Protein AF-A0A937FEB8-F1 (afdb_monomer)

Mean predicted aligned error: 7.54 Å

Organism: NCBI:txid2803949

Secondary structure (DSSP, 8-state):
-----S----TT-TT--HHHHHHHHHHHHHHHHHHHHS----TTSPP-PPP-SS--EEEE-SSS-EEEEPTTHHHHHHHHHHHHHHTSHHHHHHT-

Solvent-accessible surface area (backbone atoms only — not comparable to full-atom values): 6020 Å² total; per-residue (Å²): 134,84,84,79,92,67,79,77,76,65,83,83,42,92,84,60,47,73,52,57,53,53,37,44,53,51,54,45,48,30,49,53,32,28,74,76,70,74,44,41,67,52,92,97,53,64,68,65,66,76,68,43,96,90,44,57,41,40,71,42,86,53,81,68,62,39,62,35,69,61,79,65,51,72,61,54,50,52,52,52,55,50,51,60,57,57,71,32,70,72,53,58,62,71,76,111

Foldseek 3Di:
DDDDDDDQDDPPPPPDDPLNRVLSVLVVQQVVCCVVPVGSDDPPAEHADDDDPVDQWGWDRDSHTYIDHDPPVVVVVVVVVVVVVCPDPVNVVVVD

Radius of gyration: 19.14 Å; Cα contacts (8 Å, |Δi|>4): 85; chains: 1; bounding box: 51×30×49 Å

InterPro domains:
  IPR002018 Carboxylesterase, type B [PF00135] (13-68)
  IPR029058 Alpha/Beta hydrolase fold [G3DSA:3.40.50.1820] (3-93)
  IPR029058 Alpha/Beta hydrolase fold [SSF53474] (14-83)

Sequence (96 aa):
MRQVTYLRLDKENPKTTEADIALSEAMSSYWVNFTEYGNPNAEGLPNWPQFSKENQQLMCLKDEPHASAVPDEKAMRVFDSYYQWRLTEEVQNWAK

Nearest PDB structures (foldseek):
  8wdm-assembly1_C  TM=8.583E-01  e=5.585E-04  Thermaerobacter marianensis DSM 12885
  3be8-assembly1_A  TM=8.210E-01  e=5.396E-03  Homo sapiens
  3be8-assembly1_B  TM=8.320E-01  e=9.200E-03  Homo sapiens
  2wqz-assembly2_B  TM=8.856E-01  e=1.569E-02  Homo sapiens
  2wqz-assembly1_A  TM=8.318E-01  e=1.677E-02  Homo sapiens

Structure (mmCIF, N/CA/C/O backbone):
data_AF-A0A937FEB8-F1
#
_entry.id   AF-A0A937FEB8-F1
#
loop_
_atom_site.group_PDB
_atom_site.id
_atom_site.type_symbol
_atom_site.label_atom_id
_atom_site.label_alt_id
_atom_site.label_comp_id
_atom_site.label_asym_id
_atom_site.label_entity_id
_atom_site.label_seq_id
_atom_site.pdbx_PDB_ins_code
_atom_site.Cartn_x
_atom_site.Cartn_y
_atom_site.Cartn_z
_atom_site.occupancy
_atom_site.B_iso_or_equiv
_atom_site.auth_seq_id
_atom_site.auth_comp_id
_atom_site.auth_asym_id
_atom_site.auth_atom_id
_atom_site.pdbx_PDB_model_num
ATOM 1 N N . MET A 1 1 ? -14.664 -20.072 16.363 1.00 38.09 1 MET A N 1
ATOM 2 C CA . MET A 1 1 ? -13.905 -19.152 15.489 1.00 38.09 1 MET A CA 1
ATOM 3 C C . MET A 1 1 ? -12.566 -18.873 16.148 1.00 38.09 1 MET A C 1
ATOM 5 O O . MET A 1 1 ? -12.563 -18.385 17.270 1.00 38.09 1 MET A O 1
ATOM 9 N N . ARG A 1 2 ? -11.449 -19.285 15.537 1.00 36.50 2 ARG A N 1
ATOM 10 C CA . ARG A 1 2 ? -10.105 -19.006 16.069 1.00 36.50 2 ARG A CA 1
ATOM 11 C C . ARG A 1 2 ? -9.744 -17.568 15.708 1.00 36.50 2 ARG A C 1
ATOM 13 O O . ARG A 1 2 ? -9.734 -17.237 14.529 1.00 36.50 2 ARG A O 1
ATOM 20 N N . GLN A 1 3 ? -9.483 -16.734 16.709 1.00 38.72 3 GLN A N 1
ATOM 21 C CA . GLN A 1 3 ? -8.890 -15.419 16.485 1.00 38.72 3 GLN A CA 1
ATOM 22 C C . GLN A 1 3 ? -7.448 -15.625 16.015 1.00 38.72 3 GLN A C 1
ATOM 24 O O . GLN A 1 3 ? -6.673 -16.315 16.677 1.00 38.72 3 GLN A O 1
ATOM 29 N N . VAL A 1 4 ? -7.119 -15.096 14.840 1.00 45.53 4 VAL A N 1
ATOM 30 C CA . VAL A 1 4 ? -5.777 -15.174 14.262 1.00 45.53 4 VAL A CA 1
ATOM 31 C C . VAL A 1 4 ? -5.016 -13.937 14.741 1.00 45.53 4 VAL A C 1
ATOM 33 O O . VAL A 1 4 ? -5.289 -12.824 14.306 1.00 45.53 4 VAL A O 1
ATOM 36 N N . THR A 1 5 ? -4.124 -14.117 15.714 1.00 48.62 5 THR A N 1
ATOM 37 C CA . THR A 1 5 ? -3.375 -13.034 16.369 1.00 48.62 5 THR A CA 1
ATOM 38 C C . THR A 1 5 ? -2.082 -12.749 15.605 1.00 48.62 5 THR A C 1
ATOM 40 O O . THR A 1 5 ? -1.025 -13.255 15.972 1.00 48.62 5 THR A O 1
ATOM 43 N N . TYR A 1 6 ? -2.138 -11.941 14.549 1.00 46.47 6 TYR A N 1
ATOM 44 C CA . TYR A 1 6 ? -0.939 -11.354 13.942 1.00 46.47 6 TYR A CA 1
ATOM 45 C C . TYR A 1 6 ? -1.139 -9.836 13.866 1.00 46.47 6 TYR A C 1
ATOM 47 O O . TYR A 1 6 ? -2.147 -9.387 13.342 1.00 46.47 6 TYR A O 1
ATOM 55 N N . LEU A 1 7 ? -0.192 -9.064 14.420 1.00 55.25 7 LEU A N 1
ATOM 56 C CA . LEU A 1 7 ? -0.143 -7.588 14.404 1.00 55.25 7 LEU A CA 1
ATOM 57 C C . LEU A 1 7 ? -1.204 -6.863 15.255 1.00 55.25 7 LEU A C 1
ATOM 59 O O . LEU A 1 7 ? -1.940 -6.013 14.764 1.00 55.25 7 LEU A O 1
ATOM 63 N N . ARG A 1 8 ? -1.249 -7.137 16.564 1.00 61.69 8 ARG A N 1
ATOM 64 C CA . ARG A 1 8 ? -2.050 -6.318 17.483 1.00 61.69 8 ARG A CA 1
ATOM 65 C C . ARG A 1 8 ? -1.214 -5.143 17.986 1.00 61.69 8 ARG A C 1
ATOM 67 O O . ARG A 1 8 ? -0.204 -5.365 18.652 1.00 61.69 8 ARG A O 1
ATOM 74 N N . LEU A 1 9 ? -1.640 -3.919 17.666 1.00 73.12 9 LEU A N 1
ATOM 75 C CA . LEU A 1 9 ? -1.119 -2.706 18.301 1.00 73.12 9 LEU A CA 1
ATOM 76 C C . LEU A 1 9 ? -1.179 -2.842 19.827 1.00 73.12 9 LEU A C 1
ATOM 78 O O . LEU A 1 9 ? -2.152 -3.379 20.369 1.00 73.12 9 LEU A O 1
ATOM 82 N N . ASP A 1 10 ? -0.144 -2.351 20.506 1.00 77.62 10 ASP A N 1
ATOM 83 C CA . ASP A 1 10 ? -0.135 -2.266 21.963 1.00 77.62 10 ASP A CA 1
ATOM 84 C C . ASP A 1 10 ? -1.183 -1.244 22.414 1.00 77.62 10 ASP A C 1
ATOM 86 O O . ASP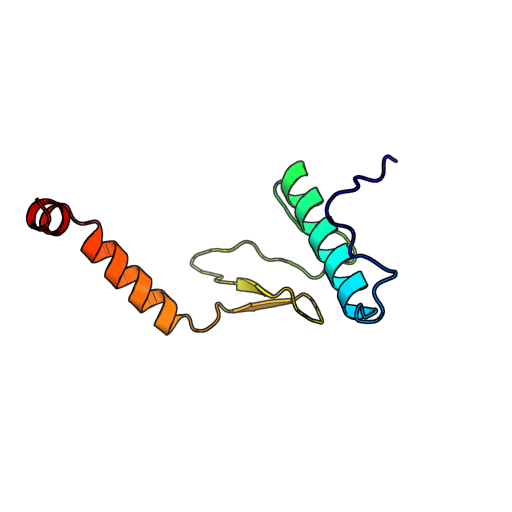 A 1 10 ? -0.983 -0.037 22.289 1.00 77.62 10 ASP A O 1
ATOM 90 N N . LYS A 1 11 ? -2.321 -1.743 22.904 1.00 72.56 11 LYS A N 1
ATOM 91 C CA . LYS A 1 11 ? -3.448 -0.908 23.340 1.00 72.56 11 LYS A CA 1
ATOM 92 C C . LYS A 1 11 ? -3.148 -0.156 24.642 1.00 72.56 11 LYS A C 1
ATOM 94 O O . LYS A 1 11 ? -3.846 0.805 24.937 1.00 72.56 11 LYS A O 1
ATOM 99 N N . GLU A 1 12 ? -2.119 -0.561 25.387 1.00 77.81 12 GLU A N 1
ATOM 100 C CA . GLU A 1 12 ? -1.712 0.085 26.641 1.00 77.81 12 GLU A CA 1
ATOM 101 C C . GLU A 1 12 ? -0.714 1.231 26.406 1.00 77.81 12 GLU A C 1
ATOM 103 O O . GLU A 1 12 ? -0.369 1.967 27.333 1.00 77.81 12 GLU A O 1
ATOM 108 N N . ASN A 1 13 ? -0.247 1.417 25.166 1.00 84.62 13 ASN A N 1
ATOM 109 C CA . ASN A 1 13 ? 0.604 2.542 24.822 1.00 84.62 13 ASN A CA 1
ATOM 110 C C . ASN A 1 13 ? -0.218 3.845 24.853 1.00 84.62 13 ASN A C 1
ATOM 112 O O . ASN A 1 13 ? -1.118 4.019 24.031 1.00 84.62 13 ASN A O 1
ATOM 116 N N . PRO A 1 14 ? 0.127 4.823 25.711 1.00 82.69 14 PRO A N 1
ATOM 117 C CA . PRO A 1 14 ? -0.635 6.067 25.843 1.00 82.69 14 PRO A CA 1
ATOM 118 C C . PRO A 1 14 ? -0.610 6.958 24.591 1.00 82.69 14 PRO A C 1
ATOM 120 O O . PRO A 1 14 ? -1.322 7.956 24.541 1.00 82.69 14 PRO A O 1
ATOM 123 N N . LYS A 1 15 ? 0.228 6.645 23.593 1.00 88.06 15 LYS A N 1
ATOM 124 C CA . LYS A 1 15 ? 0.257 7.340 22.296 1.00 88.06 15 LYS A CA 1
ATOM 125 C C . LYS A 1 15 ? -0.655 6.710 21.245 1.00 88.06 15 LYS A C 1
ATOM 127 O O . LYS A 1 15 ? -0.817 7.304 20.186 1.00 88.06 15 LYS A O 1
ATOM 132 N N . THR A 1 16 ? -1.188 5.519 21.502 1.00 88.56 16 THR A N 1
ATOM 133 C CA . THR A 1 16 ? -2.072 4.826 20.570 1.00 88.56 16 THR A CA 1
ATOM 134 C C . THR A 1 16 ? -3.454 5.453 20.628 1.00 88.56 16 THR A C 1
ATOM 136 O O . THR A 1 16 ? -4.088 5.514 21.679 1.00 88.56 16 THR A O 1
ATOM 139 N N . THR A 1 17 ? -3.911 5.936 19.482 1.00 89.88 17 THR A N 1
ATOM 140 C CA . THR A 1 17 ? -5.228 6.544 19.320 1.00 89.88 17 THR A CA 1
ATOM 141 C C . THR A 1 17 ? -6.265 5.503 18.901 1.00 89.88 17 THR A C 1
ATOM 143 O O . THR A 1 17 ? -5.936 4.404 18.448 1.00 89.88 17 THR A O 1
ATOM 146 N N . GLU A 1 18 ? -7.548 5.848 19.014 1.00 88.31 18 GLU A N 1
ATOM 147 C CA . GLU A 1 18 ? -8.635 5.010 18.490 1.00 88.31 18 GLU A CA 1
ATOM 148 C C . GLU A 1 18 ? -8.529 4.818 16.969 1.00 88.31 18 GLU A C 1
ATOM 150 O O . GLU A 1 18 ? -8.810 3.728 16.469 1.00 88.31 18 GLU A O 1
ATOM 155 N N . ALA A 1 19 ? -8.053 5.838 16.246 1.00 88.56 19 ALA A N 1
ATOM 156 C CA . ALA A 1 19 ? -7.813 5.767 14.807 1.00 88.56 19 ALA A CA 1
ATOM 157 C C . ALA A 1 19 ? -6.725 4.739 14.460 1.00 88.56 19 ALA A C 1
ATOM 159 O O . ALA A 1 19 ? -6.907 3.946 13.538 1.00 88.56 19 ALA A O 1
ATOM 160 N N . ASP A 1 20 ? -5.639 4.676 15.240 1.00 88.44 20 ASP A N 1
ATOM 161 C CA . ASP A 1 20 ? -4.594 3.662 15.051 1.00 88.44 20 ASP A CA 1
ATOM 162 C C . ASP A 1 20 ? -5.160 2.244 15.217 1.00 88.44 20 ASP A C 1
ATOM 164 O O . ASP A 1 20 ? -4.868 1.348 14.421 1.00 88.44 20 ASP A O 1
ATOM 168 N N . ILE A 1 21 ? -6.001 2.039 16.239 1.00 88.19 21 ILE A N 1
ATOM 169 C CA . ILE A 1 21 ? -6.647 0.747 16.504 1.00 88.19 21 ILE A CA 1
ATOM 170 C C . ILE A 1 21 ? -7.560 0.360 15.338 1.00 88.19 21 ILE A C 1
ATOM 172 O O . ILE A 1 21 ? -7.439 -0.754 14.826 1.00 88.19 21 ILE A O 1
ATOM 176 N N . ALA A 1 22 ? -8.425 1.273 14.890 1.00 88.38 22 ALA A N 1
ATOM 177 C CA . ALA A 1 22 ? -9.333 1.030 13.772 1.00 88.38 22 ALA A CA 1
ATOM 178 C C . ALA A 1 22 ? -8.572 0.718 12.472 1.00 88.38 22 ALA A C 1
ATOM 180 O O . ALA A 1 22 ? -8.903 -0.237 11.763 1.00 88.38 22 ALA A O 1
ATOM 181 N N . LEU A 1 23 ? -7.499 1.462 12.188 1.00 91.62 23 LEU A N 1
ATOM 182 C CA . LEU A 1 23 ? -6.637 1.219 11.036 1.00 91.62 23 LEU A CA 1
ATOM 183 C C . LEU A 1 23 ? -5.968 -0.161 11.110 1.00 91.62 23 LEU A C 1
ATOM 185 O O . LEU A 1 23 ? -5.963 -0.899 10.125 1.00 91.62 23 LEU A O 1
ATOM 189 N N . SER A 1 24 ? -5.432 -0.543 12.270 1.00 90.44 24 SER A N 1
ATOM 190 C CA . SER A 1 24 ? -4.798 -1.854 12.469 1.00 90.44 24 SER A CA 1
ATOM 191 C C . SER A 1 24 ? -5.780 -3.013 12.285 1.00 90.44 24 SER A C 1
ATOM 193 O O . SER A 1 24 ? -5.419 -4.031 11.682 1.00 90.44 24 SER A O 1
ATOM 195 N N . GLU A 1 25 ? -7.021 -2.860 12.748 1.00 90.44 25 GLU A N 1
ATOM 196 C CA . GLU A 1 25 ? -8.089 -3.844 12.553 1.00 90.44 25 GLU A CA 1
ATOM 197 C C . GLU A 1 25 ? -8.472 -3.968 11.066 1.00 90.44 25 GLU A C 1
ATOM 199 O O . GLU A 1 25 ? -8.579 -5.087 10.547 1.00 90.44 25 GLU A O 1
ATOM 204 N N . ALA A 1 26 ? -8.572 -2.846 10.343 1.00 92.44 26 ALA A N 1
ATOM 205 C CA . ALA A 1 26 ? -8.811 -2.842 8.900 1.00 92.44 26 ALA A CA 1
ATOM 206 C C . ALA A 1 26 ? -7.660 -3.503 8.119 1.00 92.44 26 ALA A C 1
ATOM 208 O O . ALA A 1 26 ? -7.896 -4.390 7.297 1.00 92.44 26 ALA A O 1
ATOM 209 N N . MET A 1 27 ? -6.407 -3.133 8.408 1.00 93.81 27 MET A N 1
ATOM 210 C CA . MET A 1 27 ? -5.214 -3.709 7.773 1.00 93.81 27 MET A CA 1
ATOM 211 C C . MET A 1 27 ? -5.129 -5.224 7.969 1.00 93.81 27 MET A C 1
ATOM 213 O O . MET A 1 27 ? -4.885 -5.960 7.012 1.00 93.81 27 MET A O 1
ATOM 217 N N . SER A 1 28 ? -5.365 -5.692 9.196 1.00 92.81 28 SER A N 1
ATOM 218 C CA . SER A 1 28 ? -5.347 -7.122 9.518 1.00 92.81 28 SER A CA 1
ATOM 219 C C . SER A 1 28 ? -6.421 -7.878 8.738 1.00 92.81 28 SER A C 1
ATOM 221 O O . SER A 1 28 ? -6.149 -8.943 8.186 1.00 92.81 28 SER A O 1
ATOM 223 N N . SER A 1 29 ? -7.619 -7.299 8.635 1.00 93.56 29 SER A N 1
ATOM 224 C CA . SER A 1 29 ? -8.736 -7.891 7.895 1.00 93.56 29 SER A CA 1
ATOM 225 C C . SER A 1 29 ? -8.434 -7.997 6.398 1.00 93.56 29 SER A C 1
ATOM 227 O O . SER A 1 29 ? -8.597 -9.075 5.824 1.00 93.56 29 SER A O 1
ATOM 229 N N . TYR A 1 30 ? -7.902 -6.933 5.779 1.00 96.00 30 TYR A N 1
ATOM 230 C CA . TYR A 1 30 ? -7.463 -6.983 4.380 1.00 96.00 30 TYR A CA 1
ATOM 231 C C . TYR A 1 30 ? -6.420 -8.080 4.147 1.00 96.00 30 TYR A C 1
ATOM 233 O O . TYR A 1 30 ? -6.518 -8.819 3.169 1.00 96.00 30 TYR A O 1
ATOM 241 N N . TRP A 1 31 ? -5.425 -8.201 5.033 1.00 94.69 31 TRP A N 1
ATOM 242 C CA . TRP A 1 31 ? -4.348 -9.184 4.878 1.00 94.69 31 TRP A CA 1
ATOM 243 C C . TRP A 1 31 ? -4.853 -10.613 5.002 1.00 94.69 31 TRP A C 1
ATOM 245 O O . TRP A 1 31 ? -4.540 -11.429 4.139 1.00 94.69 31 TRP A O 1
ATOM 255 N N . VAL A 1 32 ? -5.670 -10.911 6.013 1.00 95.06 32 VAL A N 1
ATOM 256 C CA . VAL A 1 32 ? -6.251 -12.250 6.183 1.00 95.06 32 VAL A CA 1
ATOM 257 C C . VAL A 1 32 ? -7.083 -12.634 4.956 1.00 95.06 32 VAL A C 1
ATOM 259 O O . VAL A 1 32 ? -6.859 -13.700 4.380 1.00 95.06 32 VAL A O 1
ATOM 262 N N . ASN A 1 33 ? -7.970 -11.750 4.492 1.00 96.56 33 ASN A N 1
ATOM 263 C CA . ASN A 1 33 ? -8.804 -12.021 3.318 1.00 96.56 33 ASN A CA 1
ATOM 264 C C . ASN A 1 33 ? -7.976 -12.211 2.047 1.00 96.56 33 ASN A C 1
ATOM 266 O O . ASN A 1 33 ? -8.239 -13.126 1.269 1.00 96.56 33 ASN A O 1
ATOM 270 N N . PHE A 1 34 ? -6.943 -11.389 1.848 1.00 96.50 34 PHE A N 1
ATOM 271 C CA . PHE A 1 34 ? -6.050 -11.540 0.708 1.00 96.50 34 PHE A CA 1
ATOM 272 C C . PHE A 1 34 ? -5.306 -12.876 0.746 1.00 96.50 34 PHE A C 1
ATOM 274 O O . PHE A 1 34 ? -5.219 -13.549 -0.277 1.00 96.50 34 PHE A O 1
ATOM 281 N N . THR A 1 35 ? -4.806 -13.290 1.913 1.00 95.94 35 THR A N 1
ATOM 282 C CA . THR A 1 35 ? -4.090 -14.567 2.040 1.00 95.94 35 THR A CA 1
ATOM 283 C C . THR A 1 35 ? -4.984 -15.782 1.808 1.00 95.94 35 THR A C 1
ATOM 285 O O . THR A 1 35 ? -4.521 -16.756 1.224 1.00 95.94 35 THR A O 1
ATOM 288 N N . GLU A 1 36 ? -6.249 -15.721 2.227 1.00 95.69 36 GLU A N 1
ATOM 289 C CA . GLU A 1 36 ? -7.192 -16.837 2.100 1.00 95.69 36 GLU A CA 1
ATOM 290 C C . GLU A 1 36 ? -7.838 -16.895 0.706 1.00 95.69 36 GLU A C 1
ATOM 292 O O . GLU A 1 36 ? -7.959 -17.966 0.115 1.00 95.69 36 GLU A O 1
ATOM 297 N N . TYR A 1 37 ? -8.243 -15.744 0.157 1.00 96.56 37 TYR A N 1
ATOM 298 C CA . TYR A 1 37 ? -9.104 -15.670 -1.031 1.00 96.56 37 TYR A CA 1
ATOM 299 C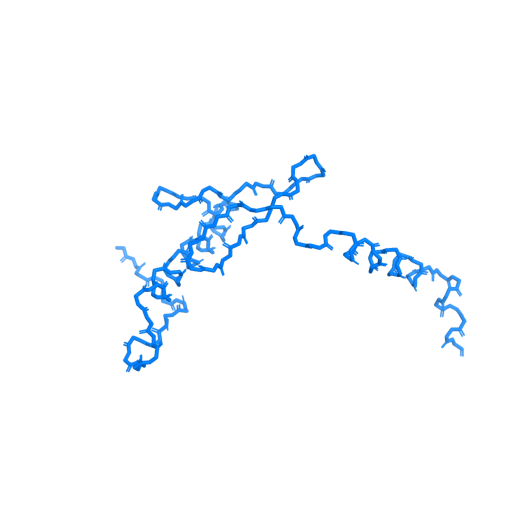 C . TYR A 1 37 ? -8.456 -14.984 -2.240 1.00 96.56 37 TYR A C 1
ATOM 301 O O . TYR A 1 37 ? -9.059 -14.936 -3.311 1.00 96.56 37 TYR A O 1
ATOM 309 N N . GLY A 1 38 ? -7.275 -14.380 -2.087 1.00 95.56 38 GLY A N 1
ATOM 310 C CA . GLY A 1 38 ? -6.656 -13.533 -3.116 1.00 95.56 38 GLY A CA 1
ATOM 311 C C . GLY A 1 38 ? -7.362 -12.187 -3.336 1.00 95.56 38 GLY A C 1
ATOM 312 O O . GLY A 1 38 ? -6.922 -11.392 -4.164 1.00 95.56 38 GLY A O 1
ATOM 313 N N . ASN A 1 39 ? -8.437 -11.904 -2.592 1.00 96.50 39 ASN A N 1
ATOM 314 C CA . ASN A 1 39 ? -9.191 -10.654 -2.623 1.00 96.50 39 ASN A CA 1
ATOM 315 C C . ASN A 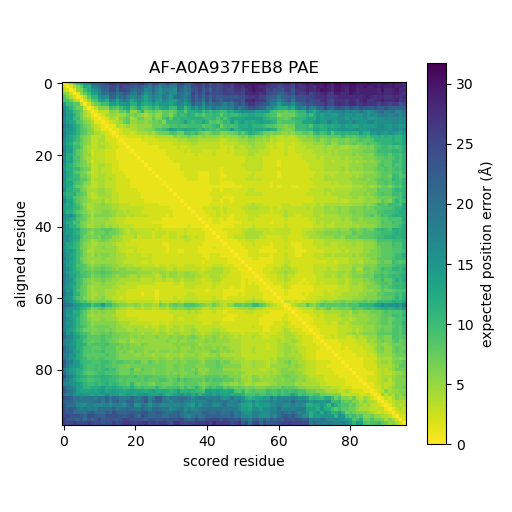1 39 ? -9.215 -10.060 -1.204 1.00 96.50 39 ASN A C 1
ATOM 317 O O . ASN A 1 39 ? -9.721 -10.719 -0.298 1.00 96.50 39 ASN A O 1
ATOM 321 N N . PRO A 1 40 ? -8.691 -8.842 -0.983 1.00 97.19 40 PRO A N 1
ATOM 322 C CA . PRO A 1 40 ? -8.619 -8.258 0.356 1.00 97.19 40 PRO A CA 1
ATOM 323 C C . PRO A 1 40 ? -9.993 -7.814 0.900 1.00 97.19 40 PRO A C 1
ATOM 325 O O . PRO A 1 40 ? -10.158 -7.648 2.108 1.00 97.19 40 PRO A O 1
ATOM 328 N N . ASN A 1 41 ? -10.986 -7.605 0.032 1.00 97.50 41 ASN A N 1
ATOM 329 C CA . ASN A 1 41 ? -12.248 -6.952 0.386 1.00 97.50 41 ASN A CA 1
ATOM 330 C C . ASN A 1 41 ? -13.159 -7.818 1.275 1.00 97.50 41 ASN A C 1
ATOM 332 O O . ASN A 1 41 ? -13.312 -9.016 1.043 1.00 97.50 41 ASN A O 1
ATOM 336 N N . ALA A 1 42 ? -13.822 -7.182 2.246 1.00 93.44 42 ALA A N 1
ATOM 337 C CA . ALA A 1 42 ? -14.884 -7.764 3.068 1.00 93.44 42 ALA A CA 1
ATOM 338 C C . ALA A 1 42 ? -15.937 -6.713 3.441 1.00 93.44 42 ALA A C 1
ATOM 340 O O . ALA A 1 42 ? -15.720 -5.511 3.284 1.00 93.44 42 ALA A O 1
ATOM 341 N N . GLU A 1 43 ? -17.082 -7.175 3.940 1.00 93.44 43 GLU A N 1
ATOM 342 C CA . GLU A 1 43 ? -18.140 -6.302 4.448 1.00 93.44 43 GLU A CA 1
ATOM 343 C C . GLU A 1 43 ? -17.613 -5.385 5.564 1.00 93.44 43 GLU A C 1
ATOM 345 O O . GLU A 1 43 ? -16.860 -5.814 6.437 1.00 93.44 43 GLU A O 1
ATOM 350 N N . GLY A 1 44 ? -17.994 -4.106 5.516 1.00 91.56 44 GLY A N 1
ATOM 351 C CA . GLY A 1 44 ? -17.555 -3.095 6.482 1.00 91.56 44 GLY A CA 1
ATOM 352 C C . GLY A 1 44 ? -16.174 -2.488 6.209 1.00 91.56 44 GLY A C 1
ATOM 353 O O . GLY A 1 44 ? -15.807 -1.532 6.888 1.00 91.56 44 GLY A O 1
ATOM 354 N N . LEU A 1 45 ? -15.428 -2.977 5.211 1.00 94.62 45 LEU A N 1
ATOM 355 C CA . LEU A 1 45 ? -14.173 -2.363 4.777 1.00 94.62 45 LEU A CA 1
ATOM 356 C C . LEU A 1 45 ? -14.379 -1.471 3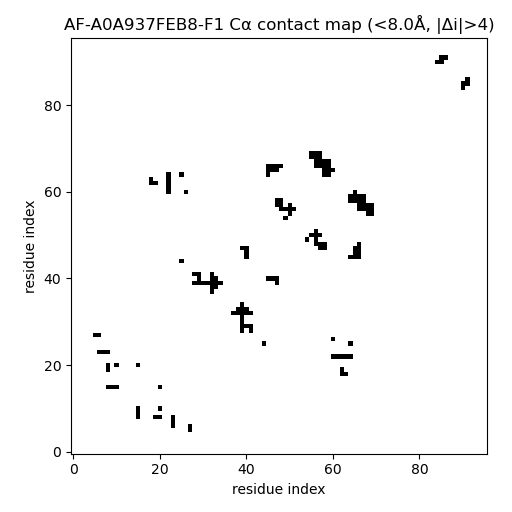.542 1.00 94.62 45 LEU A C 1
ATOM 358 O O . LEU A 1 45 ? -15.184 -1.802 2.665 1.00 94.62 45 LEU A O 1
ATOM 362 N N . PRO A 1 46 ? -13.627 -0.364 3.426 1.00 95.94 46 PRO A N 1
ATOM 363 C CA . PRO A 1 46 ? -13.510 0.374 2.175 1.00 95.94 46 PRO A CA 1
ATOM 364 C C . PRO A 1 46 ? -13.096 -0.536 1.010 1.00 95.94 46 PRO A C 1
ATOM 366 O O . PRO A 1 46 ? -12.335 -1.487 1.163 1.00 95.94 46 PRO A O 1
ATOM 369 N N . ASN A 1 47 ? -13.592 -0.252 -0.191 1.00 96.44 47 ASN A N 1
ATOM 370 C CA . ASN A 1 47 ? -13.239 -1.071 -1.345 1.00 96.44 47 ASN A CA 1
ATOM 371 C C . ASN A 1 47 ? -11.781 -0.818 -1.763 1.00 96.44 47 ASN A C 1
ATOM 373 O O . ASN A 1 47 ? -11.415 0.305 -2.114 1.00 96.44 47 ASN A O 1
ATOM 377 N N . TRP A 1 48 ? -10.975 -1.877 -1.783 1.00 97.06 48 TRP A N 1
ATOM 378 C CA . TRP A 1 48 ? -9.638 -1.923 -2.360 1.00 97.06 48 TRP A CA 1
ATOM 379 C C . TRP A 1 48 ? -9.727 -2.456 -3.799 1.00 97.06 48 TRP A C 1
ATOM 381 O O . TRP A 1 48 ? -9.822 -3.672 -4.003 1.00 97.06 48 TRP A O 1
ATOM 391 N N . PRO A 1 49 ? -9.703 -1.576 -4.819 1.00 96.31 49 PRO A N 1
ATOM 392 C CA . PRO A 1 49 ? -9.766 -1.997 -6.211 1.00 96.31 49 PRO A CA 1
ATOM 393 C C . PRO A 1 49 ? -8.485 -2.722 -6.627 1.00 96.31 49 PRO A C 1
ATOM 395 O O . PRO A 1 49 ? -7.379 -2.364 -6.220 1.00 96.31 49 PRO A O 1
ATOM 398 N N . GLN A 1 50 ? -8.628 -3.724 -7.491 1.00 95.88 50 GLN A N 1
ATOM 399 C CA . GLN A 1 50 ? -7.482 -4.374 -8.109 1.00 95.88 50 GLN A CA 1
ATOM 400 C C . GLN A 1 50 ? -6.711 -3.370 -8.973 1.00 95.88 50 GLN A C 1
ATOM 402 O O . GLN A 1 50 ? -7.289 -2.683 -9.818 1.00 95.88 50 GLN A O 1
ATOM 407 N N . PHE A 1 51 ? -5.394 -3.322 -8.784 1.00 95.31 51 PHE A N 1
ATOM 408 C CA . PHE A 1 51 ? -4.522 -2.49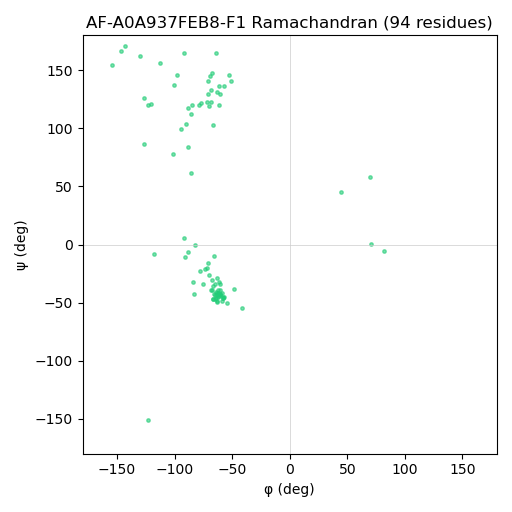1 -9.601 1.00 95.31 51 PHE A CA 1
ATOM 409 C C . PHE A 1 51 ? -4.455 -3.022 -11.040 1.00 95.31 51 PHE A C 1
ATOM 411 O O . PHE A 1 51 ? -4.231 -4.214 -11.266 1.00 95.31 51 PHE A O 1
ATOM 418 N N . SER A 1 52 ? -4.601 -2.129 -12.017 1.00 95.44 52 SER A N 1
ATOM 419 C CA . SER A 1 52 ? -4.430 -2.416 -13.447 1.00 95.44 52 SER A CA 1
ATOM 420 C C . SER A 1 52 ? -3.779 -1.229 -14.158 1.00 95.44 52 SER A C 1
ATOM 422 O O . SER A 1 52 ? -3.621 -0.159 -13.572 1.00 95.44 52 SER A O 1
ATOM 424 N N . LYS A 1 53 ? -3.379 -1.396 -15.425 1.00 90.94 53 LYS A N 1
ATOM 425 C CA . LYS A 1 53 ? -2.808 -0.287 -16.210 1.00 90.94 53 LYS A CA 1
ATOM 426 C C . LYS A 1 53 ? -3.850 0.793 -16.499 1.00 90.94 53 LYS A C 1
ATOM 428 O O . LYS A 1 53 ? -3.501 1.963 -16.597 1.00 90.94 53 LYS A O 1
ATOM 433 N N . GLU A 1 54 ? -5.107 0.386 -16.617 1.00 94.56 54 GLU A N 1
ATOM 434 C CA . GLU A 1 54 ? -6.259 1.230 -16.908 1.00 94.56 54 GLU A CA 1
ATOM 435 C C . GLU A 1 54 ? -6.812 1.885 -15.635 1.00 94.56 54 GLU A C 1
ATOM 437 O O . GLU A 1 54 ? -7.293 3.014 -15.685 1.00 94.56 54 GLU A O 1
ATOM 442 N N . ASN A 1 55 ? -6.714 1.196 -14.491 1.00 93.00 55 ASN A N 1
ATOM 443 C CA . ASN A 1 55 ? -7.134 1.693 -13.185 1.00 93.00 55 ASN A CA 1
ATOM 444 C C . ASN A 1 55 ? -6.002 1.574 -12.153 1.00 93.00 55 ASN A C 1
ATOM 446 O O . ASN A 1 55 ? -5.892 0.586 -11.418 1.00 93.00 55 ASN A O 1
ATOM 450 N N . GLN A 1 56 ? -5.152 2.600 -12.108 1.00 93.88 56 GLN A N 1
ATOM 451 C CA . GLN A 1 56 ? -3.979 2.677 -11.234 1.00 93.88 56 GLN A CA 1
ATOM 452 C C . GLN A 1 56 ? -4.339 3.223 -9.846 1.00 93.88 56 GLN A C 1
ATOM 454 O O . GLN A 1 56 ? -3.869 4.282 -9.428 1.00 93.88 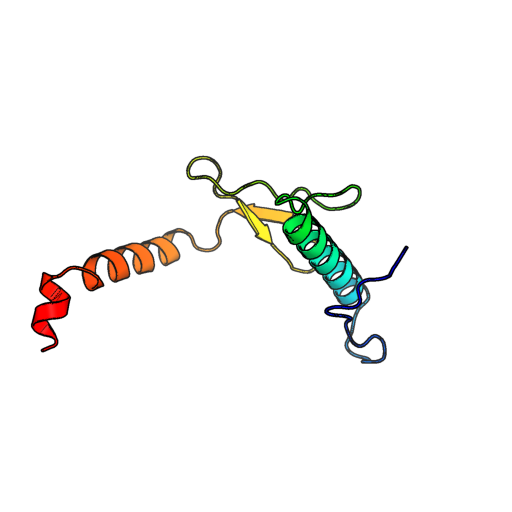56 GLN A O 1
ATOM 459 N N . GLN A 1 57 ? -5.204 2.504 -9.135 1.00 95.69 57 GLN A N 1
ATOM 460 C CA . GLN A 1 57 ? -5.587 2.851 -7.770 1.00 95.69 57 GLN A CA 1
ATOM 461 C C . GLN A 1 57 ? -4.833 2.007 -6.744 1.00 95.69 57 GLN A C 1
ATOM 463 O O . GLN A 1 57 ? -4.675 0.797 -6.897 1.00 95.69 57 GLN A O 1
ATOM 468 N N . LEU A 1 58 ? -4.383 2.667 -5.683 1.00 95.31 58 LEU A N 1
ATOM 469 C CA . LEU A 1 58 ? -3.739 2.071 -4.518 1.00 95.31 58 LEU A CA 1
ATOM 470 C C . LEU A 1 58 ? -4.651 2.231 -3.302 1.00 95.31 58 LEU A C 1
ATOM 472 O O . LEU A 1 58 ? -5.463 3.151 -3.256 1.00 95.31 58 LEU A O 1
ATOM 476 N N . MET A 1 59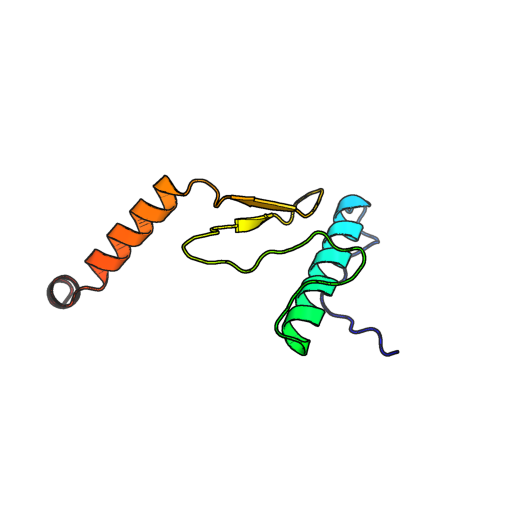 ? -4.501 1.373 -2.297 1.00 96.62 59 MET A N 1
ATOM 477 C CA . MET A 1 59 ? -5.119 1.610 -0.992 1.00 96.62 59 MET A CA 1
ATOM 478 C C . MET A 1 59 ? -4.209 2.499 -0.147 1.00 96.62 59 MET A C 1
ATOM 480 O O . MET A 1 59 ? -3.066 2.143 0.141 1.00 96.62 59 MET A O 1
ATOM 484 N N . CYS A 1 60 ? -4.724 3.654 0.256 1.00 95.38 60 CYS A N 1
ATOM 485 C CA . CYS A 1 60 ? -4.092 4.550 1.208 1.00 95.38 60 CYS A CA 1
ATOM 486 C C . CYS A 1 60 ? -4.473 4.111 2.626 1.00 95.38 60 CYS A C 1
ATOM 488 O O . CYS A 1 60 ? -5.634 4.212 3.009 1.00 95.38 60 CYS A O 1
ATOM 490 N N . LEU A 1 61 ? -3.503 3.619 3.400 1.00 94.12 61 LEU A N 1
ATOM 491 C CA . LEU A 1 61 ? -3.679 3.163 4.785 1.00 94.12 61 LEU A CA 1
ATOM 492 C C . LEU A 1 61 ? -3.167 4.244 5.753 1.00 94.12 61 LEU A C 1
ATOM 494 O O . LEU A 1 61 ? -2.040 4.172 6.239 1.00 94.12 61 LEU A O 1
ATOM 498 N N . LYS A 1 62 ? -3.978 5.285 5.958 1.00 88.56 62 LYS A N 1
ATOM 499 C CA . LYS A 1 62 ? -3.765 6.367 6.941 1.00 88.56 62 LYS A CA 1
ATOM 500 C C . LYS A 1 62 ? -4.984 6.430 7.871 1.00 88.56 62 LYS A C 1
ATOM 502 O O . LYS A 1 62 ? -5.621 5.402 8.049 1.00 88.56 62 LYS A O 1
ATOM 507 N N . ASP A 1 63 ? -5.318 7.602 8.411 1.00 82.12 63 ASP A N 1
ATOM 508 C CA . ASP A 1 63 ? -6.448 7.825 9.327 1.00 82.12 63 ASP A CA 1
ATOM 509 C C . ASP A 1 63 ? -7.718 7.066 8.904 1.00 82.12 63 ASP A C 1
ATOM 511 O O . ASP A 1 63 ? -8.232 6.244 9.657 1.00 82.12 63 ASP A O 1
ATOM 515 N N . GLU A 1 64 ? -8.163 7.264 7.660 1.00 87.56 64 GLU A N 1
ATOM 516 C CA . GLU A 1 64 ? -9.255 6.500 7.058 1.00 87.56 64 GLU A CA 1
ATOM 517 C C . GLU A 1 64 ? -8.766 5.772 5.798 1.00 87.56 64 GLU A C 1
ATOM 519 O O . GLU A 1 64 ? -8.309 6.427 4.848 1.00 87.56 64 GLU A O 1
ATOM 524 N N . PRO A 1 65 ? -8.858 4.428 5.743 1.00 93.38 65 PRO A N 1
ATOM 525 C CA . PRO A 1 65 ? -8.501 3.673 4.553 1.00 93.38 65 PRO A CA 1
ATOM 526 C C . PRO A 1 65 ? -9.361 4.056 3.349 1.00 93.38 65 PRO A C 1
ATOM 528 O O . PRO A 1 65 ? -10.588 4.048 3.419 1.00 93.38 65 PRO A O 1
ATOM 531 N N . HIS A 1 66 ? -8.734 4.354 2.217 1.00 94.75 66 HIS A N 1
ATOM 532 C CA . HIS A 1 66 ? -9.457 4.652 0.982 1.00 94.75 66 HIS A CA 1
ATOM 533 C C . HIS A 1 66 ? -8.621 4.347 -0.257 1.00 94.75 66 HIS A C 1
ATOM 535 O O . HIS A 1 66 ? -7.391 4.397 -0.235 1.00 94.75 66 HIS A O 1
ATOM 541 N N . ALA A 1 67 ? -9.298 4.079 -1.372 1.00 96.56 67 ALA A N 1
ATOM 542 C CA . ALA A 1 67 ? -8.639 3.992 -2.664 1.00 96.56 67 ALA A CA 1
ATOM 543 C C . ALA A 1 67 ? -8.192 5.388 -3.128 1.00 96.56 67 ALA A C 1
ATOM 545 O O . ALA A 1 67 ? -8.988 6.325 -3.172 1.00 96.56 67 ALA A O 1
ATOM 546 N N . SER A 1 68 ? -6.928 5.521 -3.515 1.00 95.44 68 SER A N 1
ATOM 547 C CA . SER A 1 68 ? -6.341 6.755 -4.033 1.00 95.44 68 SER A CA 1
ATOM 548 C C . SER A 1 68 ? -5.589 6.497 -5.336 1.00 95.44 68 SER A C 1
ATOM 550 O O . SER A 1 68 ? -5.227 5.364 -5.651 1.00 95.44 68 SER A O 1
ATOM 552 N N . ALA A 1 69 ? -5.315 7.555 -6.098 1.00 94.50 69 ALA A N 1
ATOM 553 C CA . ALA A 1 69 ? -4.358 7.481 -7.201 1.00 94.50 69 ALA A CA 1
ATOM 554 C C . ALA A 1 69 ? -2.939 7.184 -6.681 1.00 94.50 69 ALA A C 1
ATOM 556 O O . ALA A 1 69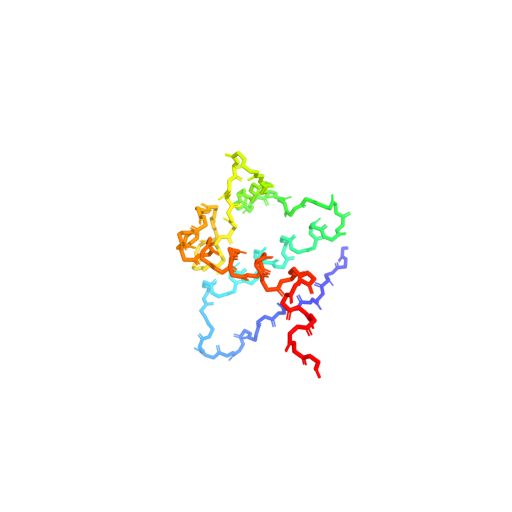 ? -2.661 7.337 -5.485 1.00 94.50 69 ALA A O 1
ATOM 557 N N . VAL A 1 70 ? -2.039 6.792 -7.587 1.00 91.94 70 VAL A N 1
ATOM 558 C CA . VAL A 1 70 ? -0.610 6.632 -7.286 1.00 91.94 70 VAL A CA 1
ATOM 559 C C . VAL A 1 70 ? -0.022 7.983 -6.850 1.00 91.94 70 VAL A C 1
ATOM 561 O O . VAL A 1 70 ? -0.052 8.937 -7.635 1.00 91.94 70 VAL A O 1
ATOM 564 N N . PRO A 1 71 ? 0.526 8.097 -5.626 1.00 91.25 71 PRO A N 1
ATOM 565 C CA . PRO A 1 71 ? 1.204 9.312 -5.191 1.00 91.25 71 PRO A CA 1
ATOM 566 C C . PRO A 1 71 ? 2.419 9.608 -6.073 1.00 91.25 71 PRO A C 1
ATOM 568 O O . PRO A 1 71 ? 3.186 8.699 -6.388 1.00 91.25 71 PRO A O 1
ATOM 571 N N . ASP A 1 72 ? 2.592 10.874 -6.459 1.00 92.06 72 ASP A N 1
ATOM 572 C CA . ASP A 1 72 ? 3.734 11.365 -7.241 1.00 92.06 72 ASP A CA 1
ATOM 573 C C . ASP A 1 72 ? 4.125 10.466 -8.428 1.00 92.06 72 ASP A C 1
ATOM 575 O O . ASP A 1 72 ? 5.300 10.207 -8.690 1.00 92.06 72 ASP A O 1
ATOM 579 N N . GLU A 1 73 ? 3.126 10.017 -9.195 1.00 90.75 73 GLU A N 1
ATOM 580 C CA . GLU A 1 73 ? 3.290 9.095 -10.327 1.00 90.75 73 GLU A CA 1
ATOM 581 C C . GLU A 1 73 ? 4.418 9.514 -11.290 1.00 90.75 73 GLU A C 1
ATOM 583 O O . GLU A 1 73 ? 5.197 8.685 -11.759 1.00 90.75 73 GLU A O 1
ATOM 588 N N . LYS A 1 74 ? 4.569 10.822 -11.545 1.00 92.12 74 LYS A N 1
ATOM 589 C CA . LYS A 1 74 ? 5.646 11.361 -12.392 1.00 92.12 74 LYS A CA 1
ATOM 590 C C . LYS A 1 74 ? 7.037 11.037 -11.847 1.00 92.12 74 LYS A C 1
ATOM 592 O O . LYS A 1 74 ? 7.912 10.675 -12.627 1.00 92.12 74 LYS A O 1
ATOM 597 N N . ALA A 1 75 ? 7.242 11.166 -10.537 1.00 92.12 75 ALA A N 1
ATOM 598 C CA . ALA A 1 75 ? 8.512 10.834 -9.901 1.00 92.12 75 ALA A CA 1
ATOM 599 C C . ALA A 1 75 ? 8.760 9.321 -9.948 1.00 92.12 75 ALA A C 1
ATOM 601 O O . ALA A 1 75 ? 9.871 8.893 -10.257 1.00 92.12 75 ALA A O 1
ATOM 602 N N . MET A 1 76 ? 7.714 8.512 -9.746 1.00 90.56 76 MET A N 1
ATOM 603 C CA . MET A 1 76 ? 7.812 7.055 -9.871 1.00 90.56 76 MET A CA 1
ATOM 604 C C . MET A 1 76 ? 8.265 6.634 -11.277 1.00 90.56 76 MET A C 1
ATOM 606 O O . MET A 1 76 ? 9.173 5.819 -11.423 1.00 90.56 76 MET A O 1
ATOM 610 N N . ARG A 1 77 ? 7.732 7.280 -12.323 1.00 91.50 77 ARG A N 1
ATOM 611 C CA . ARG A 1 77 ? 8.121 7.018 -13.720 1.00 91.50 77 ARG A CA 1
ATOM 612 C C . ARG A 1 77 ? 9.583 7.350 -14.023 1.00 91.50 77 ARG A C 1
ATOM 614 O O . ARG A 1 77 ? 10.183 6.713 -14.887 1.00 91.50 77 ARG A O 1
ATOM 621 N N . VAL A 1 78 ? 10.175 8.318 -13.320 1.00 94.38 78 VAL A N 1
ATOM 622 C CA . VAL A 1 78 ? 11.615 8.602 -13.439 1.00 94.38 78 VAL A CA 1
ATOM 623 C C . VAL A 1 78 ? 12.423 7.407 -12.937 1.00 94.38 78 VAL A C 1
ATOM 625 O O . VAL A 1 78 ? 13.319 6.950 -13.647 1.00 94.38 78 VAL A O 1
ATOM 628 N N . PHE A 1 79 ? 12.074 6.845 -11.776 1.00 91.12 79 PHE A N 1
ATOM 629 C CA . PHE A 1 79 ? 12.730 5.636 -11.272 1.00 91.12 79 PHE A CA 1
ATOM 630 C C . PHE A 1 79 ? 12.539 4.448 -12.211 1.00 91.12 79 PHE A C 1
ATOM 632 O O . PHE A 1 79 ? 13.523 3.778 -12.522 1.00 91.12 79 PHE A O 1
ATOM 639 N N . ASP A 1 80 ? 11.326 4.235 -12.728 1.00 90.44 80 ASP A N 1
ATOM 640 C CA . ASP A 1 80 ? 11.065 3.184 -13.717 1.00 90.44 80 ASP A CA 1
ATOM 641 C C . ASP A 1 80 ? 12.004 3.320 -14.922 1.00 90.44 80 ASP A C 1
ATOM 643 O O . ASP A 1 80 ? 12.698 2.368 -15.274 1.00 90.44 80 ASP A O 1
ATOM 647 N N . SER A 1 81 ? 12.099 4.515 -15.517 1.00 92.50 81 SER A N 1
ATOM 648 C CA . SER A 1 81 ? 12.988 4.750 -16.664 1.00 92.50 81 SER A CA 1
ATOM 649 C C . SER A 1 81 ? 14.464 4.494 -16.341 1.00 92.50 81 SER A C 1
ATOM 651 O O . SER A 1 81 ? 15.183 3.903 -17.148 1.00 92.50 81 SER A O 1
ATOM 653 N N . TYR A 1 82 ? 14.906 4.872 -15.140 1.00 91.81 82 TYR A N 1
ATOM 654 C CA . TYR A 1 82 ? 16.278 4.671 -14.692 1.00 91.81 82 TYR A CA 1
ATOM 655 C C . TYR A 1 82 ? 16.614 3.188 -14.514 1.00 91.81 82 TYR A C 1
ATOM 657 O O . TYR A 1 82 ? 17.651 2.728 -14.994 1.00 91.81 82 TYR A O 1
ATOM 665 N N . TYR A 1 83 ? 15.741 2.424 -13.852 1.00 90.12 83 TYR A N 1
ATOM 666 C CA . TYR A 1 83 ? 15.950 0.992 -13.646 1.00 90.12 83 TYR A CA 1
ATOM 667 C C . TYR A 1 83 ? 15.868 0.210 -14.955 1.00 90.12 83 TYR A C 1
ATOM 669 O O . TYR A 1 83 ? 16.693 -0.674 -15.168 1.00 90.12 83 TYR A O 1
ATOM 677 N N . GLN A 1 84 ? 14.949 0.563 -15.858 1.00 90.94 84 GLN A N 1
ATOM 678 C CA . GLN A 1 84 ? 14.880 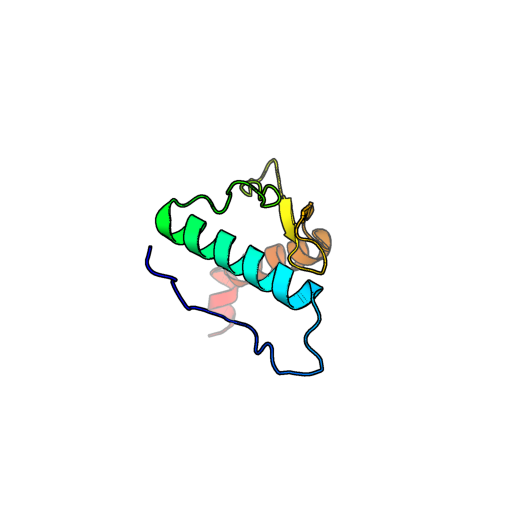-0.048 -17.189 1.00 90.94 84 GLN A CA 1
ATOM 679 C C . GLN A 1 84 ? 16.193 0.137 -17.958 1.00 90.94 84 GLN A C 1
ATOM 681 O O . GLN A 1 84 ? 16.724 -0.826 -18.501 1.00 90.94 84 GLN A O 1
ATOM 686 N N . TRP A 1 85 ? 16.767 1.344 -17.940 1.00 88.88 85 TRP A N 1
ATOM 687 C CA . TRP A 1 85 ? 18.075 1.600 -18.544 1.00 88.88 85 TRP A CA 1
ATOM 688 C C . TRP A 1 85 ? 19.212 0.843 -17.834 1.00 88.88 85 TRP A C 1
ATOM 690 O O . TRP A 1 85 ? 20.057 0.235 -18.489 1.00 88.88 85 TRP A O 1
ATOM 700 N N . ARG A 1 86 ? 19.233 0.819 -16.496 1.00 86.88 86 ARG A N 1
ATOM 701 C CA . ARG A 1 86 ? 20.317 0.193 -15.717 1.00 86.88 86 ARG A CA 1
ATOM 702 C C . ARG A 1 86 ? 20.340 -1.338 -15.790 1.00 86.88 86 ARG A C 1
ATOM 704 O O . ARG A 1 86 ? 21.393 -1.948 -15.595 1.00 86.88 86 ARG A O 1
ATOM 711 N N . LEU A 1 87 ? 19.194 -1.962 -16.039 1.00 88.19 87 LEU A N 1
ATOM 712 C CA . LEU A 1 87 ? 19.073 -3.412 -16.197 1.00 88.19 87 LEU A CA 1
ATOM 713 C C . LEU A 1 87 ? 19.428 -3.893 -17.615 1.00 88.19 87 LEU A C 1
ATOM 715 O O . LEU A 1 87 ? 19.393 -5.094 -17.867 1.00 88.19 87 LEU A O 1
ATOM 719 N N . THR A 1 88 ? 19.795 -2.990 -18.529 1.00 88.25 88 THR A N 1
ATOM 720 C CA . THR A 1 88 ? 20.290 -3.369 -19.860 1.00 88.25 88 THR A CA 1
ATOM 721 C C . THR A 1 88 ? 21.648 -4.073 -19.785 1.00 88.25 88 THR A C 1
ATOM 723 O O . THR A 1 88 ? 22.490 -3.765 -18.937 1.00 88.25 88 THR A O 1
ATOM 726 N N . GLU A 1 89 ? 21.891 -5.007 -20.709 1.00 74.38 89 GLU A N 1
ATOM 727 C CA . GLU A 1 89 ? 23.161 -5.748 -20.785 1.00 74.38 89 GLU A CA 1
ATOM 728 C C . GLU A 1 89 ? 24.368 -4.831 -21.042 1.00 74.38 89 GLU A C 1
ATOM 730 O O . GLU A 1 89 ? 25.461 -5.081 -20.534 1.00 74.38 89 GLU A O 1
ATOM 735 N N . GLU A 1 90 ? 24.164 -3.739 -21.784 1.00 76.75 90 GLU A N 1
ATOM 736 C CA . GLU A 1 90 ? 25.182 -2.724 -22.081 1.00 76.75 90 GLU A CA 1
ATOM 737 C C . GLU A 1 90 ? 25.755 -2.101 -20.799 1.00 76.75 90 GLU A C 1
ATOM 739 O O . GLU A 1 90 ? 26.972 -2.029 -20.621 1.00 76.75 90 GLU A O 1
ATOM 744 N N . VAL A 1 91 ? 24.883 -1.728 -19.858 1.00 74.94 91 VAL A N 1
ATOM 745 C CA . VAL A 1 91 ? 25.285 -1.103 -18.590 1.00 74.94 91 VAL A CA 1
ATOM 746 C C . VAL A 1 91 ? 25.890 -2.125 -17.621 1.00 74.94 91 VAL A C 1
ATOM 748 O O . VAL A 1 91 ? 26.826 -1.796 -16.891 1.00 74.94 91 VAL A O 1
ATOM 751 N N . GLN A 1 92 ? 25.419 -3.377 -17.627 1.00 69.69 92 GLN A N 1
ATOM 752 C CA . GLN A 1 92 ? 25.993 -4.453 -16.802 1.00 69.69 92 GLN A CA 1
ATOM 753 C C . GLN A 1 92 ? 27.432 -4.801 -17.209 1.00 69.69 92 GLN A C 1
ATOM 755 O O . GLN A 1 92 ? 28.260 -5.123 -16.358 1.00 69.69 92 GLN A O 1
ATOM 760 N N . ASN A 1 93 ? 27.742 -4.712 -18.504 1.00 74.50 93 ASN A N 1
ATOM 761 C CA . ASN A 1 93 ? 29.077 -4.994 -19.023 1.00 74.50 93 ASN A CA 1
ATOM 762 C C . ASN A 1 93 ? 30.074 -3.847 -18.788 1.00 74.50 93 ASN A C 1
ATOM 764 O O . ASN A 1 93 ? 31.269 -4.109 -18.725 1.00 74.50 93 ASN A O 1
ATOM 768 N N . TRP A 1 94 ? 29.606 -2.607 -18.603 1.00 68.19 94 TRP A N 1
ATOM 769 C CA . TRP A 1 94 ? 30.447 -1.449 -18.260 1.00 68.19 94 TRP A CA 1
ATOM 770 C C . TRP A 1 94 ? 30.948 -1.454 -16.802 1.00 68.19 94 TRP A C 1
ATOM 772 O O . TRP A 1 94 ? 31.938 -0.802 -16.483 1.00 68.19 94 TRP A O 1
ATOM 782 N N . ALA A 1 95 ? 30.274 -2.189 -15.912 1.00 64.12 95 ALA A N 1
ATOM 783 C CA . ALA A 1 95 ? 30.612 -2.275 -14.489 1.00 64.12 95 ALA A CA 1
ATOM 784 C C . ALA A 1 95 ? 31.575 -3.431 -14.128 1.00 64.12 95 ALA A C 1
ATOM 786 O O . ALA A 1 95 ? 31.806 -3.669 -12.941 1.00 64.12 95 ALA A O 1
ATOM 787 N N . LYS A 1 96 ? 32.098 -4.158 -15.125 1.00 56.50 96 LYS A N 1
ATOM 788 C CA . LYS A 1 96 ? 33.135 -5.194 -14.975 1.00 56.50 96 LYS A CA 1
ATOM 789 C C . LYS A 1 96 ? 34.508 -4.633 -15.317 1.00 56.50 96 LYS A C 1
ATOM 791 O O . LYS A 1 96 ? 35.465 -5.035 -14.623 1.00 56.50 96 LYS A O 1
#

pLDDT: mean 86.03, std 14.47, range [36.5, 97.5]